Protein AF-A0A258BPI5-F1 (afdb_monomer)

Structure (mmCIF, N/CA/C/O backbone):
data_AF-A0A258BPI5-F1
#
_entry.id   AF-A0A258BPI5-F1
#
loop_
_atom_site.group_PDB
_atom_site.id
_atom_site.type_symbol
_atom_site.label_atom_id
_atom_site.label_alt_id
_atom_site.label_comp_id
_atom_site.label_asym_id
_atom_site.label_entity_id
_atom_site.label_seq_id
_atom_site.pdbx_PDB_ins_code
_atom_site.Cartn_x
_atom_site.Cartn_y
_atom_site.Cartn_z
_atom_site.occupancy
_atom_site.B_iso_or_equiv
_atom_site.auth_seq_id
_atom_site.auth_comp_id
_atom_site.auth_asym_id
_atom_site.auth_atom_id
_atom_site.pdbx_PDB_model_num
ATOM 1 N N . MET A 1 1 ? 39.983 -5.442 -16.240 1.00 52.12 1 MET A N 1
ATOM 2 C CA . MET A 1 1 ? 39.615 -4.024 -16.039 1.00 52.12 1 MET A CA 1
ATOM 3 C C . MET A 1 1 ? 38.113 -3.995 -15.765 1.00 52.12 1 MET A C 1
ATOM 5 O O . MET A 1 1 ? 37.352 -4.297 -16.670 1.00 52.12 1 MET A O 1
ATOM 9 N N . LEU A 1 2 ? 37.688 -3.809 -14.510 1.00 56.91 2 LEU A N 1
ATOM 10 C CA . LEU A 1 2 ? 36.265 -3.767 -14.135 1.00 56.91 2 LEU A CA 1
ATOM 11 C C . LEU A 1 2 ? 35.745 -2.346 -14.383 1.00 56.91 2 LEU A C 1
ATOM 13 O O . LEU A 1 2 ? 36.236 -1.406 -13.766 1.00 56.91 2 LEU A O 1
ATOM 17 N N . ALA A 1 3 ? 34.806 -2.182 -15.314 1.00 62.06 3 ALA A N 1
ATOM 18 C CA . ALA A 1 3 ? 34.173 -0.897 -15.585 1.00 62.06 3 ALA A CA 1
ATOM 19 C C . ALA A 1 3 ? 33.036 -0.654 -14.582 1.00 62.06 3 ALA A C 1
ATOM 21 O O . ALA A 1 3 ? 32.077 -1.424 -14.518 1.00 62.06 3 ALA A O 1
ATOM 22 N N . THR A 1 4 ? 33.136 0.424 -13.806 1.00 66.44 4 THR A N 1
ATOM 23 C CA . THR A 1 4 ? 32.039 0.918 -12.968 1.00 66.44 4 THR A CA 1
ATOM 24 C C . THR A 1 4 ? 30.948 1.482 -13.874 1.00 66.44 4 THR A C 1
ATOM 26 O O . THR A 1 4 ? 31.170 2.473 -14.567 1.00 66.4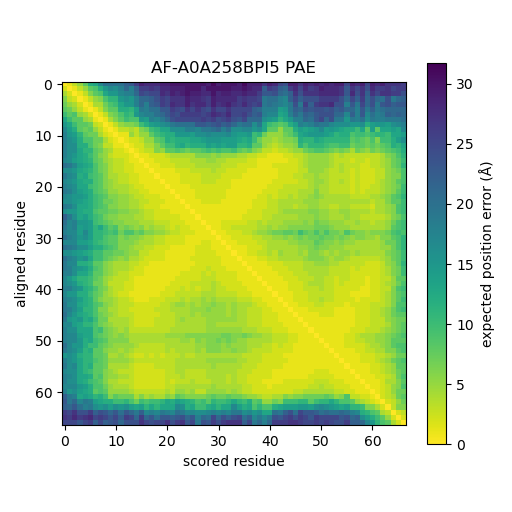4 4 THR A O 1
ATOM 29 N N . SER A 1 5 ? 29.774 0.850 -13.892 1.00 75.50 5 SER A N 1
ATOM 30 C CA . SER A 1 5 ? 28.602 1.414 -14.570 1.00 75.50 5 SER A CA 1
ATOM 31 C C . SER A 1 5 ? 28.050 2.585 -13.748 1.00 75.50 5 SER A C 1
ATOM 33 O O . SER A 1 5 ? 27.948 2.453 -12.525 1.00 75.50 5 SER A O 1
ATOM 35 N N . PRO A 1 6 ? 27.696 3.726 -14.368 1.00 68.12 6 PRO A N 1
ATOM 36 C CA . PRO A 1 6 ? 27.090 4.832 -13.642 1.00 68.12 6 PRO A CA 1
ATOM 37 C C . PRO A 1 6 ? 25.715 4.412 -13.113 1.00 68.12 6 PRO A C 1
ATOM 39 O O . PRO A 1 6 ? 24.942 3.747 -13.805 1.00 68.12 6 PRO A O 1
ATOM 42 N N . ALA A 1 7 ? 25.399 4.811 -11.882 1.00 71.06 7 ALA A N 1
ATOM 43 C CA . ALA A 1 7 ? 24.047 4.681 -11.361 1.00 71.06 7 ALA A CA 1
ATOM 44 C C . ALA A 1 7 ? 23.130 5.643 -12.131 1.00 71.06 7 ALA A C 1
ATOM 46 O O . ALA A 1 7 ? 23.381 6.849 -12.168 1.00 71.06 7 ALA A O 1
ATOM 47 N N . LEU A 1 8 ? 22.074 5.116 -12.754 1.00 71.06 8 LEU A N 1
ATOM 48 C CA . LEU A 1 8 ? 21.029 5.950 -13.339 1.00 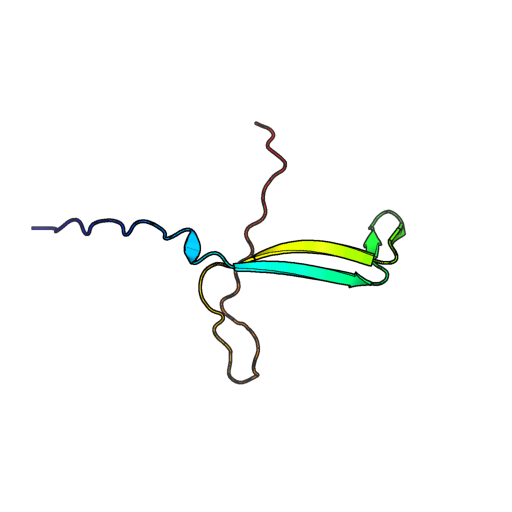71.06 8 LEU A CA 1
ATOM 49 C C . LEU A 1 8 ? 20.331 6.730 -12.220 1.00 71.06 8 LEU A C 1
ATOM 51 O O . LEU A 1 8 ? 19.932 6.154 -11.207 1.00 71.06 8 LEU A O 1
ATOM 55 N N . ALA A 1 9 ? 20.185 8.042 -12.407 1.00 69.38 9 ALA A N 1
ATOM 56 C CA . ALA A 1 9 ? 19.393 8.865 -11.507 1.00 69.38 9 ALA A CA 1
ATOM 57 C C . ALA A 1 9 ? 17.920 8.445 -11.594 1.00 69.38 9 ALA A C 1
ATOM 59 O O . ALA A 1 9 ? 17.383 8.227 -12.681 1.00 69.38 9 ALA A O 1
ATOM 60 N N . PHE A 1 10 ? 17.267 8.333 -10.440 1.00 76.25 10 PHE A N 1
ATOM 61 C CA . PHE A 1 10 ? 15.841 8.053 -10.383 1.00 76.25 10 PHE A CA 1
ATOM 62 C C . PHE A 1 10 ? 15.042 9.267 -10.878 1.00 76.25 10 PHE A C 1
ATOM 64 O O . PHE A 1 10 ? 15.136 10.349 -10.296 1.00 76.25 10 PHE A O 1
ATOM 71 N N . ASP A 1 11 ? 14.235 9.085 -11.925 1.00 80.06 11 ASP A N 1
ATOM 72 C CA . ASP A 1 11 ? 13.320 10.119 -12.405 1.00 80.06 11 ASP A CA 1
ATOM 73 C C . ASP A 1 11 ? 12.072 10.177 -11.513 1.00 80.06 11 ASP A C 1
ATOM 75 O O . ASP A 1 11 ? 11.190 9.316 -11.561 1.00 80.06 11 ASP A O 1
ATOM 79 N N . ALA A 1 12 ? 11.985 11.224 -10.693 1.00 79.31 12 ALA A N 1
ATOM 80 C CA . ALA A 1 12 ? 10.856 11.441 -9.798 1.00 79.31 12 ALA A CA 1
ATOM 81 C C . ALA A 1 12 ? 9.517 11.645 -10.534 1.00 79.31 12 ALA A C 1
ATOM 83 O O . ALA A 1 12 ? 8.462 11.442 -9.929 1.00 79.31 12 ALA A O 1
ATOM 84 N N . SER A 1 13 ? 9.524 12.000 -11.823 1.00 82.88 13 SER A N 1
ATOM 85 C CA . SER A 1 13 ? 8.301 12.106 -12.627 1.00 82.88 13 SER A CA 1
ATOM 86 C C . SER A 1 13 ? 7.662 10.741 -12.924 1.00 82.88 13 SER A C 1
ATOM 88 O O . SER A 1 13 ? 6.458 10.664 -13.166 1.00 82.88 13 SER A O 1
ATOM 90 N N . ALA A 1 14 ? 8.423 9.646 -12.805 1.00 85.62 14 ALA A N 1
ATOM 91 C CA . ALA A 1 14 ? 7.916 8.283 -12.960 1.00 85.62 14 ALA A CA 1
ATOM 92 C C . ALA A 1 14 ? 7.018 7.832 -11.789 1.00 85.62 14 ALA A C 1
ATOM 94 O O . ALA A 1 14 ? 6.362 6.788 -11.868 1.00 85.62 14 ALA A O 1
ATOM 95 N N . VAL A 1 15 ? 6.973 8.600 -10.695 1.00 92.50 15 VAL A N 1
ATOM 96 C CA . VAL A 1 15 ? 6.143 8.298 -9.527 1.00 92.50 15 VAL A CA 1
ATOM 97 C C . VAL A 1 15 ? 4.689 8.645 -9.816 1.00 92.50 15 VAL A C 1
ATOM 99 O O . VAL A 1 15 ? 4.327 9.811 -9.957 1.00 92.50 15 VAL A O 1
ATOM 102 N N . LYS A 1 16 ? 3.814 7.639 -9.798 1.00 94.31 16 LYS A N 1
ATOM 103 C CA . LYS A 1 16 ? 2.366 7.860 -9.908 1.00 94.31 16 LYS A CA 1
ATOM 104 C C . LYS A 1 16 ? 1.740 7.938 -8.522 1.00 94.31 16 LYS A C 1
ATOM 106 O O . LYS 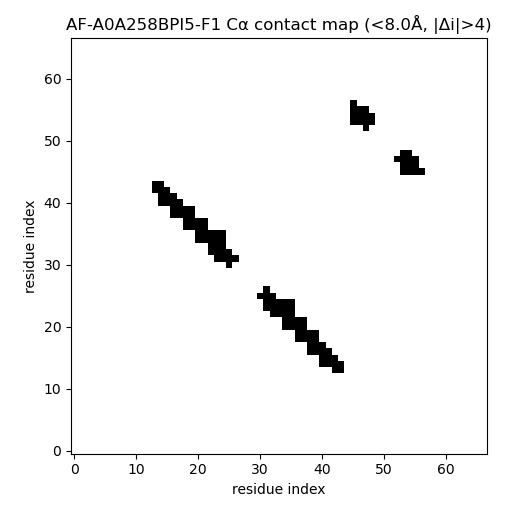A 1 16 ? 2.059 7.128 -7.653 1.00 94.31 16 LYS A O 1
ATOM 111 N N . GLN A 1 17 ? 0.849 8.906 -8.315 1.00 94.94 17 GLN A N 1
ATOM 112 C CA . GLN A 1 17 ? 0.089 9.074 -7.074 1.00 94.94 17 GLN A CA 1
ATOM 113 C C . GLN A 1 17 ? -1.354 8.614 -7.268 1.00 94.94 17 GLN A C 1
ATOM 115 O O . GLN A 1 17 ? -1.951 8.861 -8.314 1.00 94.94 17 GLN A O 1
ATOM 120 N N . ALA A 1 18 ? -1.921 7.972 -6.252 1.00 95.81 18 ALA A N 1
ATOM 121 C CA . ALA A 1 18 ? -3.315 7.554 -6.249 1.00 95.81 18 ALA A CA 1
ATOM 122 C C . ALA A 1 18 ? -3.846 7.419 -4.815 1.00 95.81 18 ALA A C 1
ATOM 124 O O . ALA A 1 18 ? -3.111 7.558 -3.834 1.00 95.81 18 ALA A O 1
ATOM 125 N N . SER A 1 19 ? -5.144 7.148 -4.693 1.00 97.31 19 SER A N 1
ATOM 126 C CA . SER A 1 19 ? -5.775 6.853 -3.410 1.00 97.31 19 SER A CA 1
ATOM 127 C C . SER A 1 19 ? -6.793 5.734 -3.542 1.00 97.31 19 SER A C 1
ATOM 129 O O . SER A 1 19 ? -7.529 5.692 -4.526 1.00 97.31 19 SER A O 1
ATOM 131 N N . VAL A 1 20 ? -6.889 4.890 -2.522 1.00 97.06 20 VAL A N 1
ATOM 132 C CA . VAL A 1 20 ? -7.936 3.875 -2.382 1.00 97.06 20 VAL A CA 1
ATOM 133 C C . VAL A 1 20 ? -8.835 4.231 -1.202 1.00 97.06 20 VAL A C 1
ATOM 135 O O . VAL A 1 20 ? -8.359 4.728 -0.183 1.00 97.06 20 VAL A O 1
ATOM 138 N N . THR A 1 21 ? -10.140 3.998 -1.341 1.00 98.00 21 THR A N 1
ATOM 139 C CA . THR A 1 21 ? -11.105 4.165 -0.245 1.00 98.00 21 THR A CA 1
ATOM 140 C C . THR A 1 21 ? -11.634 2.802 0.176 1.00 98.00 21 THR A C 1
ATOM 142 O O . THR A 1 21 ? -12.270 2.114 -0.619 1.00 98.00 21 THR A O 1
ATOM 145 N N . LEU A 1 22 ? -11.383 2.423 1.428 1.00 97.38 22 LEU A N 1
ATOM 146 C CA . LEU A 1 22 ? -11.927 1.225 2.057 1.00 97.38 22 LEU A CA 1
ATOM 147 C C . LEU A 1 22 ? -13.209 1.603 2.801 1.00 97.38 22 LEU A C 1
ATOM 149 O O . LEU A 1 22 ? -13.168 2.417 3.724 1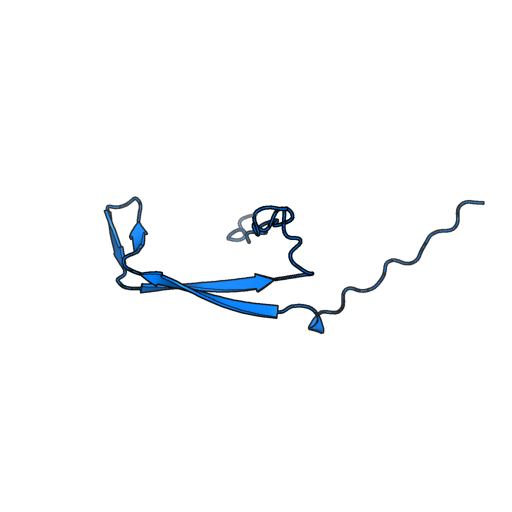.00 97.38 22 LEU A O 1
ATOM 153 N N . LYS A 1 23 ? -14.345 1.042 2.386 1.00 97.62 23 LYS A N 1
ATOM 154 C CA . LYS A 1 23 ? -15.631 1.264 3.060 1.00 97.62 23 LYS A CA 1
ATOM 155 C C . LYS A 1 23 ? -15.719 0.426 4.334 1.00 97.62 23 LYS A C 1
ATOM 157 O O . LYS A 1 23 ? -15.161 -0.668 4.381 1.00 97.62 23 LYS A O 1
ATOM 162 N N . ASP A 1 24 ? -16.403 0.959 5.342 1.00 97.00 24 ASP A N 1
ATOM 163 C CA . ASP A 1 24 ? -16.728 0.279 6.605 1.00 97.00 24 ASP A CA 1
ATOM 164 C C . ASP A 1 24 ? -15.509 -0.350 7.303 1.00 97.00 24 ASP A C 1
ATOM 166 O O . ASP A 1 24 ? -15.546 -1.463 7.833 1.00 97.00 24 ASP A O 1
ATOM 170 N N . PHE A 1 25 ? -14.393 0.381 7.302 1.00 97.50 25 PHE A N 1
ATOM 171 C CA . PHE A 1 25 ? -13.134 -0.083 7.860 1.00 97.50 25 PHE A CA 1
ATOM 172 C C . PHE A 1 25 ? -13.238 -0.257 9.377 1.00 97.50 25 PHE A C 1
ATOM 174 O O . PHE A 1 25 ? -13.526 0.694 10.109 1.00 97.50 25 PHE A O 1
ATOM 181 N N . ARG A 1 26 ? -12.948 -1.467 9.862 1.00 97.56 26 ARG A N 1
ATOM 182 C CA . ARG A 1 26 ? -12.954 -1.807 11.287 1.00 97.56 26 ARG A CA 1
ATOM 183 C C . ARG A 1 26 ? -11.535 -1.893 11.831 1.00 97.56 26 ARG A C 1
ATOM 185 O O . ARG A 1 26 ? -10.722 -2.685 11.364 1.00 97.56 26 ARG A O 1
ATOM 192 N N . PHE A 1 27 ? -11.258 -1.116 12.870 1.00 96.44 27 PHE A N 1
ATOM 193 C CA . PHE A 1 27 ? -10.002 -1.197 13.605 1.00 96.44 27 PHE A CA 1
ATOM 194 C C . PHE A 1 27 ? -9.999 -2.389 14.560 1.00 96.44 27 PHE A C 1
ATOM 196 O O . PHE A 1 27 ? -11.046 -2.816 15.049 1.00 96.44 27 PHE A O 1
ATOM 203 N N . LYS A 1 28 ? -8.799 -2.854 14.929 1.00 96.25 28 LYS A N 1
ATOM 204 C CA . LYS A 1 28 ? -8.609 -3.900 15.950 1.00 96.25 28 LYS A CA 1
ATOM 205 C C . LYS A 1 28 ? -9.274 -3.562 17.293 1.00 96.25 28 LYS A C 1
ATOM 207 O O . LYS A 1 28 ? -9.689 -4.461 18.009 1.00 96.25 28 LYS A O 1
ATOM 212 N N . SER A 1 29 ? -9.406 -2.276 17.622 1.00 96.88 29 SER A N 1
ATOM 213 C CA . SER A 1 29 ? -10.093 -1.803 18.832 1.00 96.88 29 SER A CA 1
ATOM 214 C C . SER A 1 29 ? -11.619 -1.972 18.804 1.00 96.88 29 SER A C 1
ATOM 216 O O . SER A 1 29 ? -12.273 -1.662 19.793 1.00 96.88 29 SER A O 1
ATOM 218 N N . GLY A 1 30 ? -12.206 -2.393 17.679 1.00 95.69 30 GLY A N 1
ATOM 219 C CA . GLY A 1 30 ? -13.653 -2.519 17.488 1.00 95.69 30 GLY A CA 1
ATOM 220 C C . GLY A 1 30 ? -14.329 -1.266 16.920 1.00 95.69 30 GLY A C 1
ATOM 221 O O . GLY A 1 30 ? -15.423 -1.380 16.365 1.00 95.69 30 GLY A O 1
ATOM 222 N N . LYS A 1 31 ? -13.671 -0.097 16.974 1.00 97.12 31 LYS A N 1
ATOM 223 C CA . LYS A 1 31 ? -14.136 1.144 16.326 1.00 97.12 31 LYS A CA 1
ATOM 224 C C . LYS A 1 31 ? -14.160 0.996 14.801 1.00 97.12 31 LYS A C 1
ATOM 226 O O . LYS A 1 31 ? -13.385 0.220 14.240 1.00 97.12 31 LYS A O 1
ATOM 231 N N . SER A 1 32 ? -15.001 1.777 14.128 1.00 97.19 32 SER A N 1
ATOM 232 C CA . SER A 1 32 ? -15.117 1.766 12.667 1.00 97.19 32 SER A CA 1
ATOM 233 C C . SER A 1 32 ? -15.126 3.165 12.058 1.00 97.19 32 SER A C 1
ATOM 235 O O . SER A 1 32 ? -15.567 4.123 12.690 1.00 97.19 32 SER A O 1
ATOM 237 N N . LEU A 1 33 ? -14.674 3.256 10.809 1.00 97.88 33 LEU A N 1
ATOM 238 C CA . LEU A 1 33 ? -14.874 4.399 9.920 1.00 97.88 33 LEU A CA 1
ATOM 239 C C . LEU A 1 33 ? -15.719 3.952 8.730 1.00 97.88 33 LEU A C 1
ATOM 241 O O . LEU A 1 33 ? -15.440 2.913 8.141 1.00 97.88 33 LEU A O 1
ATOM 245 N N . SER A 1 34 ? -16.706 4.758 8.340 1.00 97.62 34 SER A N 1
ATOM 246 C CA . SER A 1 34 ? -17.520 4.486 7.146 1.00 97.62 34 SER A CA 1
ATOM 247 C C . SER A 1 34 ? -16.687 4.496 5.859 1.00 97.62 34 SER A C 1
ATOM 249 O O . SER A 1 34 ? -16.979 3.758 4.922 1.00 97.62 34 SER A O 1
ATOM 251 N N . ALA A 1 35 ? -15.622 5.301 5.818 1.00 97.75 35 ALA A N 1
ATOM 252 C CA . ALA A 1 35 ? -14.675 5.344 4.714 1.00 97.75 35 ALA A CA 1
ATOM 253 C C . ALA A 1 35 ? -13.264 5.697 5.208 1.00 97.75 35 ALA A C 1
ATOM 255 O O . ALA A 1 35 ? -13.028 6.792 5.720 1.00 97.75 35 ALA A O 1
ATOM 256 N N . LEU A 1 36 ? -12.312 4.784 5.017 1.00 97.38 36 LEU A N 1
ATOM 257 C CA . LEU A 1 36 ? -10.885 5.032 5.206 1.00 97.38 36 LEU A CA 1
ATOM 258 C C . LEU A 1 36 ? -10.232 5.307 3.848 1.00 97.38 36 LEU A C 1
ATOM 260 O O . LEU A 1 36 ? -10.145 4.412 3.007 1.00 97.38 36 LEU A O 1
ATOM 264 N N . LYS A 1 37 ? -9.745 6.533 3.638 1.00 97.56 37 LYS A N 1
ATOM 265 C CA . LYS A 1 37 ? -8.988 6.908 2.438 1.00 97.56 37 LYS A CA 1
ATOM 266 C C . LYS A 1 37 ? -7.488 6.751 2.686 1.00 97.56 37 LYS A C 1
ATOM 268 O O . LYS A 1 37 ? -6.940 7.398 3.573 1.00 97.56 37 LYS A O 1
ATOM 273 N N . MET A 1 38 ? -6.828 5.927 1.879 1.00 95.69 38 MET A N 1
ATOM 274 C CA . MET A 1 38 ? -5.380 5.722 1.910 1.00 95.69 38 MET A CA 1
ATOM 275 C C . MET A 1 38 ? -4.758 6.266 0.631 1.00 95.69 38 MET A C 1
ATOM 277 O O . MET A 1 38 ? -5.109 5.834 -0.467 1.00 95.69 38 MET A O 1
ATOM 281 N N . ASN A 1 39 ? -3.826 7.204 0.773 1.00 96.56 39 ASN A N 1
ATOM 282 C CA . ASN A 1 39 ? -3.041 7.718 -0.343 1.00 96.56 39 ASN A CA 1
ATOM 283 C C . ASN A 1 39 ? -1.773 6.876 -0.491 1.00 96.56 39 ASN A C 1
ATOM 285 O O . ASN A 1 39 ? -1.145 6.525 0.506 1.00 96.56 39 ASN A O 1
ATOM 289 N N . TYR A 1 40 ? -1.384 6.577 -1.723 1.00 95.25 40 TYR A N 1
ATOM 290 C CA . TYR A 1 40 ? -0.190 5.796 -2.014 1.00 95.25 40 TYR A CA 1
ATOM 291 C C . TYR A 1 40 ? 0.505 6.300 -3.276 1.00 95.25 40 TYR A C 1
ATOM 293 O O . TYR A 1 40 ? -0.032 7.099 -4.051 1.00 95.25 40 TYR A O 1
ATOM 301 N N . ARG A 1 41 ? 1.737 5.829 -3.460 1.00 94.81 41 ARG A N 1
ATOM 302 C CA . ARG A 1 41 ? 2.547 6.086 -4.645 1.00 94.81 41 ARG A CA 1
ATOM 303 C C . ARG A 1 41 ? 3.044 4.764 -5.209 1.00 94.81 41 ARG A C 1
ATOM 305 O O . ARG A 1 41 ? 3.359 3.861 -4.440 1.00 94.81 41 ARG A O 1
ATOM 312 N N . THR A 1 42 ? 3.121 4.655 -6.528 1.00 94.69 42 THR A N 1
ATOM 313 C CA . THR A 1 42 ? 3.654 3.471 -7.213 1.00 94.69 42 THR A CA 1
ATOM 314 C C . THR A 1 42 ? 4.869 3.843 -8.041 1.00 94.69 42 THR A C 1
ATOM 316 O O . THR A 1 42 ? 4.881 4.896 -8.684 1.00 94.69 42 THR A O 1
ATOM 319 N N . LEU A 1 43 ? 5.850 2.946 -8.054 1.00 93.62 43 LEU A N 1
ATOM 320 C CA . LEU A 1 43 ? 7.064 3.033 -8.856 1.00 93.62 43 LEU A CA 1
ATOM 321 C C . LEU A 1 43 ? 7.121 1.825 -9.792 1.00 93.62 43 LEU A C 1
ATOM 323 O O . LEU A 1 43 ? 6.854 0.707 -9.356 1.00 93.62 43 LEU A O 1
ATOM 327 N N . GLY A 1 44 ? 7.478 2.046 -11.057 1.00 91.44 44 GLY A N 1
ATOM 328 C CA . GLY A 1 44 ? 7.550 0.982 -12.061 1.00 91.44 44 GLY A CA 1
ATOM 329 C C . GLY A 1 44 ? 6.186 0.560 -12.616 1.00 91.44 44 GLY A C 1
ATOM 330 O O . GLY A 1 44 ? 5.223 1.334 -12.611 1.00 91.44 44 GLY A O 1
ATOM 331 N N . THR A 1 45 ? 6.122 -0.662 -13.143 1.00 93.56 45 THR A N 1
ATOM 332 C CA . THR A 1 45 ? 4.950 -1.211 -13.834 1.00 93.56 45 THR A CA 1
ATOM 333 C C . THR A 1 45 ? 4.544 -2.571 -13.255 1.00 93.56 45 THR A C 1
ATOM 335 O O . THR A 1 45 ? 5.409 -3.384 -12.913 1.00 93.56 45 THR A O 1
ATOM 338 N N . PRO A 1 46 ? 3.233 -2.841 -13.124 1.00 96.12 46 PRO A N 1
ATOM 339 C CA . PRO A 1 46 ? 2.762 -4.149 -12.690 1.00 96.12 46 PRO A CA 1
ATOM 340 C C . PRO A 1 46 ? 3.075 -5.206 -13.753 1.00 96.12 46 PRO A C 1
ATOM 342 O O . PRO A 1 46 ? 2.808 -4.998 -14.938 1.00 96.12 46 PRO A O 1
ATOM 345 N N . HIS A 1 47 ? 3.618 -6.339 -13.320 1.00 97.94 47 HIS A N 1
ATOM 346 C CA . HIS A 1 47 ? 3.654 -7.569 -14.103 1.00 97.94 47 HIS A CA 1
ATOM 347 C C . HIS A 1 47 ? 2.464 -8.436 -13.690 1.00 97.94 47 HIS A C 1
ATOM 349 O O . HIS A 1 47 ? 2.143 -8.505 -12.503 1.00 97.94 47 HIS A O 1
ATOM 355 N N . TYR A 1 48 ? 1.787 -9.038 -14.667 1.00 98.38 48 TYR A N 1
ATOM 356 C CA . TYR A 1 48 ? 0.592 -9.841 -14.437 1.00 98.38 48 TYR A CA 1
ATOM 357 C C . TYR A 1 48 ? 0.868 -11.311 -14.746 1.00 98.38 48 TYR A C 1
ATOM 359 O O . TYR A 1 48 ? 1.382 -11.634 -15.816 1.00 98.38 48 TYR A O 1
ATOM 367 N N . ASP A 1 49 ? 0.473 -12.196 -13.833 1.00 98.12 49 ASP A N 1
ATOM 368 C CA . ASP A 1 49 ? 0.528 -13.640 -14.040 1.00 98.12 49 ASP A CA 1
ATOM 369 C C . ASP A 1 49 ? -0.511 -14.112 -15.081 1.00 98.12 49 ASP A C 1
ATOM 371 O O . ASP A 1 49 ? -1.384 -13.364 -15.532 1.00 98.12 49 ASP A O 1
ATOM 375 N N . ALA A 1 50 ? -0.477 -15.402 -15.428 1.00 98.38 50 ALA A N 1
ATOM 376 C CA . ALA A 1 50 ? -1.432 -16.012 -16.363 1.00 98.38 50 ALA A CA 1
ATOM 377 C C . ALA A 1 50 ? -2.907 -15.940 -15.904 1.00 98.38 50 ALA A C 1
ATOM 379 O O . ALA A 1 50 ? -3.813 -16.236 -16.680 1.00 98.38 50 ALA A O 1
ATOM 380 N N . LYS A 1 51 ? -3.166 -15.577 -14.642 1.00 98.12 51 LYS A N 1
ATOM 381 C CA . LYS A 1 51 ? -4.501 -15.410 -14.056 1.00 98.12 51 LYS A CA 1
ATOM 382 C C . LYS A 1 51 ? -4.881 -13.929 -13.900 1.00 98.12 51 LYS A C 1
ATOM 384 O O . LYS A 1 51 ? -5.916 -13.646 -13.296 1.00 98.12 51 LYS A O 1
ATOM 389 N N . GLY A 1 52 ? -4.070 -12.999 -14.409 1.00 97.81 52 GLY A N 1
ATOM 390 C CA . GLY A 1 52 ? -4.308 -11.559 -14.347 1.00 97.81 52 GLY A CA 1
ATOM 391 C C . GLY A 1 52 ? -4.044 -10.923 -12.978 1.00 97.81 52 GLY A C 1
ATOM 392 O O . GLY A 1 52 ? -4.584 -9.852 -12.699 1.00 97.81 52 GLY A O 1
ATOM 393 N N . ARG A 1 53 ? -3.251 -11.550 -12.100 1.00 98.12 53 ARG A N 1
ATOM 394 C CA . ARG A 1 53 ? -2.849 -10.980 -10.800 1.00 98.12 53 ARG A CA 1
ATOM 395 C C . ARG A 1 53 ? -1.483 -10.319 -10.887 1.00 98.12 53 ARG A C 1
ATOM 397 O O . ARG A 1 53 ? -0.613 -10.822 -11.580 1.00 98.12 53 ARG A O 1
ATOM 404 N N . ILE A 1 54 ? -1.284 -9.245 -10.125 1.00 97.75 54 ILE A N 1
ATOM 405 C CA . ILE A 1 54 ? 0.042 -8.635 -9.983 1.00 97.75 54 ILE A CA 1
ATOM 406 C C . ILE A 1 54 ? 0.926 -9.559 -9.137 1.00 97.75 54 ILE A C 1
ATOM 408 O O . ILE A 1 54 ? 0.572 -9.841 -7.991 1.00 97.75 54 ILE A O 1
ATOM 412 N N . ASP A 1 55 ? 2.061 -10.004 -9.676 1.00 97.69 55 ASP A N 1
ATOM 413 C CA . ASP A 1 55 ? 2.977 -10.956 -9.023 1.00 97.69 55 ASP A CA 1
ATOM 414 C C . ASP A 1 55 ? 4.338 -10.349 -8.624 1.00 97.69 55 ASP A C 1
ATOM 416 O O . ASP A 1 55 ? 5.121 -10.990 -7.926 1.00 97.69 55 ASP A O 1
ATOM 420 N N . ASN A 1 56 ? 4.592 -9.089 -8.989 1.00 97.62 56 ASN A N 1
ATOM 421 C CA . ASN A 1 56 ? 5.830 -8.359 -8.695 1.00 97.62 56 ASN A CA 1
ATOM 422 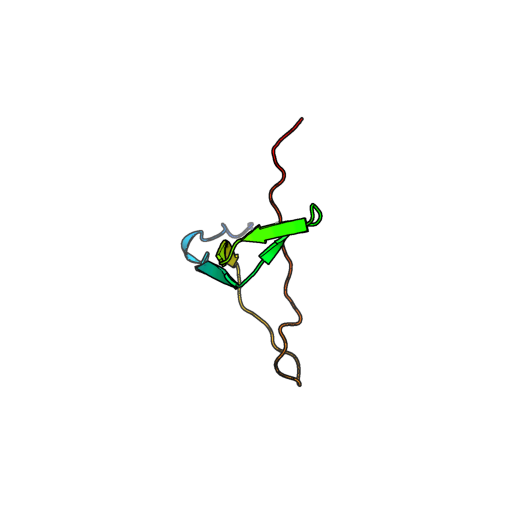C C . ASN A 1 56 ? 5.643 -7.186 -7.710 1.00 97.62 56 ASN A C 1
ATOM 424 O O . ASN A 1 56 ? 6.494 -6.297 -7.626 1.00 97.62 56 ASN A O 1
ATOM 428 N N . ALA A 1 57 ? 4.523 -7.142 -6.983 1.00 97.00 57 ALA A N 1
ATOM 429 C CA . ALA A 1 57 ? 4.224 -6.047 -6.065 1.00 97.00 57 ALA A CA 1
ATOM 430 C C . ALA A 1 57 ? 5.071 -6.123 -4.782 1.00 97.00 57 ALA A C 1
ATOM 432 O O . ALA A 1 57 ? 5.028 -7.110 -4.050 1.00 97.00 57 ALA A O 1
ATOM 433 N N . VAL A 1 58 ? 5.769 -5.030 -4.463 1.00 96.31 58 VAL A N 1
ATOM 434 C CA . VAL A 1 58 ? 6.473 -4.830 -3.187 1.00 96.31 58 VAL A CA 1
ATOM 435 C C . VAL A 1 58 ? 5.905 -3.594 -2.496 1.00 96.31 58 VAL A C 1
ATOM 437 O O . VAL A 1 58 ? 5.766 -2.540 -3.116 1.00 96.31 58 VAL A O 1
ATOM 440 N N . MET A 1 59 ? 5.578 -3.709 -1.207 1.00 95.06 59 MET A N 1
ATOM 441 C CA . MET A 1 59 ? 5.049 -2.599 -0.413 1.00 95.06 59 MET A CA 1
ATOM 442 C C . MET A 1 59 ? 6.139 -2.000 0.473 1.00 95.06 59 MET A C 1
ATOM 444 O O . MET A 1 59 ? 6.714 -2.687 1.315 1.00 95.06 59 MET A O 1
ATOM 448 N N . ILE A 1 60 ? 6.379 -0.700 0.310 1.00 91.81 60 ILE A N 1
ATOM 449 C CA . ILE A 1 60 ? 7.272 0.077 1.170 1.00 91.81 60 ILE A CA 1
ATOM 450 C C . ILE A 1 60 ?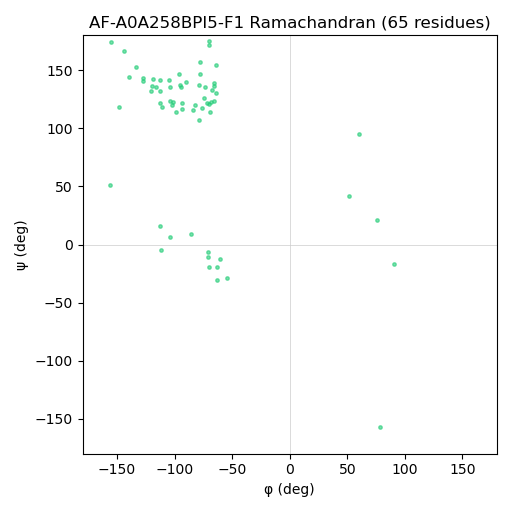 6.405 0.877 2.137 1.00 91.81 60 ILE A C 1
ATOM 452 O O . ILE A 1 60 ? 5.584 1.693 1.718 1.00 91.81 60 ILE A O 1
ATOM 456 N N . LEU A 1 61 ? 6.588 0.638 3.431 1.00 91.00 61 LEU A N 1
ATOM 457 C CA . LEU A 1 61 ? 5.912 1.372 4.494 1.00 91.00 61 LEU A CA 1
ATOM 458 C C . LEU A 1 61 ? 6.891 2.355 5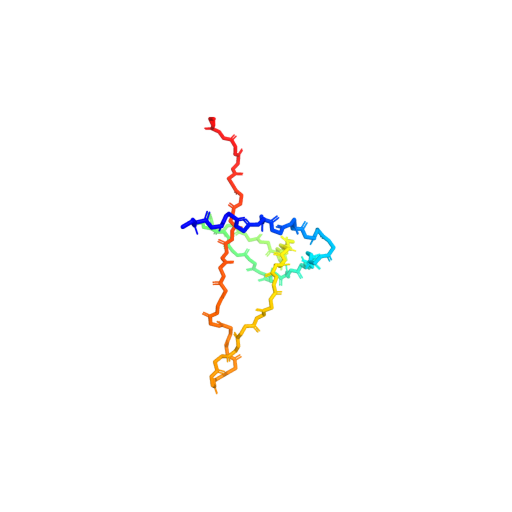.126 1.00 91.00 61 LEU A C 1
ATOM 460 O O . LEU A 1 61 ? 8.034 2.001 5.413 1.00 91.00 61 LEU A O 1
ATOM 464 N N . HIS A 1 62 ? 6.439 3.584 5.366 1.00 86.06 62 HIS A N 1
ATOM 465 C CA . HIS A 1 62 ? 7.213 4.512 6.176 1.00 86.06 62 HIS A CA 1
ATOM 466 C C . HIS A 1 62 ? 7.023 4.165 7.658 1.00 86.06 62 HIS A C 1
ATOM 468 O O . HIS A 1 62 ? 5.910 3.901 8.117 1.00 86.06 62 HIS A O 1
ATOM 474 N N . GLY A 1 63 ? 8.112 4.182 8.423 1.00 83.00 63 GLY A N 1
ATOM 475 C CA . GLY A 1 63 ? 8.020 4.205 9.879 1.00 83.00 63 GLY A CA 1
ATOM 476 C C . GLY A 1 63 ? 7.501 5.560 10.371 1.00 83.00 63 GLY A C 1
ATOM 477 O O . GLY A 1 63 ? 7.406 6.525 9.612 1.00 83.00 63 GLY A O 1
ATOM 478 N N . THR A 1 64 ? 7.202 5.657 11.663 1.00 77.50 64 THR A N 1
ATOM 479 C CA . THR A 1 64 ? 6.867 6.932 12.320 1.00 77.50 64 THR A CA 1
ATOM 480 C C . THR A 1 64 ? 8.098 7.713 12.794 1.00 77.50 64 THR A C 1
ATOM 482 O O . THR A 1 64 ? 7.921 8.701 13.488 1.00 77.50 64 THR A O 1
ATOM 485 N N . GLY A 1 65 ? 9.319 7.295 12.418 1.00 60.47 65 GLY A N 1
ATOM 486 C CA . GLY A 1 65 ? 10.582 7.966 12.758 1.00 60.47 65 GLY A CA 1
ATOM 487 C C . GLY A 1 65 ? 10.823 8.046 14.267 1.00 60.47 65 GLY A C 1
ATOM 488 O O . GLY A 1 65 ? 10.339 8.952 14.933 1.00 60.47 65 GLY A O 1
ATOM 489 N N . GLY A 1 66 ? 11.569 7.095 14.828 1.00 51.59 66 GLY A N 1
ATOM 490 C CA . GLY A 1 66 ? 11.777 7.045 16.273 1.00 51.59 66 GLY A CA 1
ATOM 491 C C . GLY A 1 66 ? 13.039 6.312 16.690 1.00 51.59 66 GLY A C 1
ATOM 492 O O . GLY A 1 66 ? 12.923 5.392 17.490 1.00 51.59 66 GLY A O 1
ATOM 493 N N . LYS A 1 67 ? 14.180 6.686 16.098 1.00 43.81 67 LYS A N 1
ATOM 494 C CA . LYS A 1 67 ? 15.544 6.845 16.643 1.00 43.81 67 LYS A CA 1
ATOM 495 C C . LYS A 1 67 ? 16.436 7.312 15.493 1.00 43.81 67 LYS A C 1
ATOM 497 O O . LYS A 1 67 ? 16.292 6.742 14.390 1.00 43.81 67 LYS A O 1
#

pLDDT: mean 88.46, std 13.8, range [43.81, 98.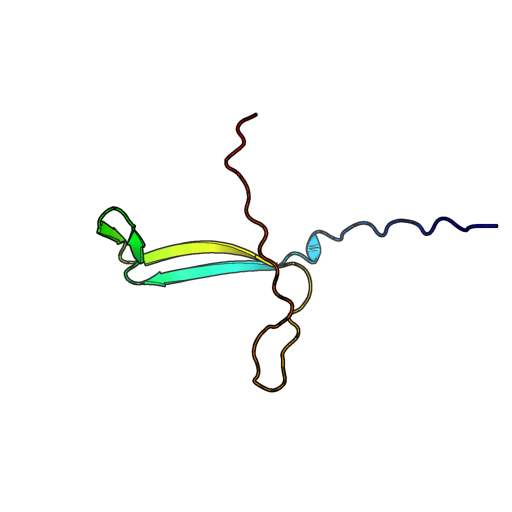38]

Solvent-accessible surface area (backbone atoms only — not comparable to full-atom values): 4835 Å² total; per-residue (Å²): 136,90,79,85,75,81,81,79,80,82,64,74,83,64,53,46,77,52,71,50,73,42,67,65,37,68,47,95,87,72,53,72,37,72,64,44,75,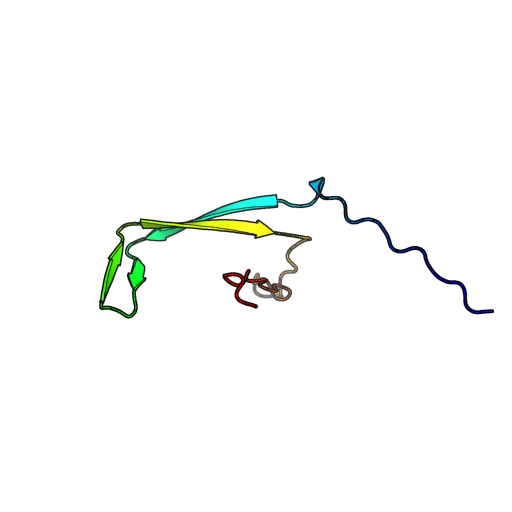48,76,49,74,48,77,84,79,89,45,63,46,100,85,72,43,72,76,72,83,80,89,87,77,83,76,90,78,91,130

Foldseek 3Di:
DDDDDDDDDDDPVQKDKDKDWDAFDADPVRDTDRIDIDIDIDHDDFDADPVGDGPPDDDDDDDPDDD

Secondary structure (DSSP, 8-state):
----PPPPPP-GGG-EEEEEEEEEEEPTTS-EEEEEEEEEEE-S---B-TTS-B-S-----------

Sequence (67 aa):
MLATSPALAFDASAVKQASVTLKDFRFKSGKSLSALKMNYRTLGTPHYDAKGRIDNAVMILHGTGGK

Radius of gyration: 18.5 Å; Cα contacts (8 Å, |Δi|>4): 63; chains: 1; bounding box: 57×28×35 Å

Nearest PDB structures (foldseek):
  7oko-assembly1_AA  TM=6.841E-01  e=2.525E+00  Salmonella enterica
  6baa-assembly1_A  TM=5.961E-01  e=3.837E+00  Rattus norvegicus
  7spb-assembly1_A1  TM=7.080E-01  e=6.573E+00  Salmonella enterica subsp. enterica serovar Typhi
  7spi-assembly1_B1  TM=4.002E-01  e=8.349E+00  Salmonella enterica subsp. enterica serovar Typhi

Mean predicted aligned error: 7.9 Å